Protein AF-A0A371IZS8-F1 (afdb_monomer)

pLDDT: mean 80.66, std 19.25, range [39.91, 97.0]

Solvent-accessible surface area (backbone atoms only — not comparable to full-atom values): 4767 Å² total; per-residue (Å²): 135,82,62,74,71,58,57,56,51,50,54,52,38,53,54,50,53,76,40,58,74,33,42,31,43,37,36,39,77,88,44,95,64,74,44,50,26,29,28,76,43,70,51,95,60,30,37,31,30,44,21,62,75,80,65,89,68,85,70,96,66,95,63,70,46,76,46,81,41,48,54,91,45,51,74,48,78,44,82,108

Nearest PDB structures (foldseek):
  9bxa-assembly1_G  TM=8.077E-01  e=1.784E-03  Bacillus sp. (in: firmicutes)
  3fb9-assembly1_A  TM=7.011E-01  e=1.733E-02  Streptococcus pneumoniae TIGR4
  6ahd-assembly1_x  TM=6.937E-01  e=1.959E-02  Homo sapiens
  2rm4-assembly1_A  TM=7.029E-01  e=1.843E-02  Drosophila melanogaster
  2qea-assembly1_B  TM=5.481E-01  e=3.022E+00  Jannaschia sp. CCS1

Structure (mmCIF, N/CA/C/O backbone):
data_AF-A0A371IZS8-F1
#
_entry.id   AF-A0A371IZS8-F1
#
loop_
_atom_site.group_PDB
_atom_site.id
_atom_site.type_symbol
_atom_site.label_atom_id
_atom_site.label_alt_id
_atom_site.label_comp_id
_atom_site.label_asym_id
_atom_site.label_entity_id
_atom_site.label_seq_id
_atom_site.pdbx_PDB_ins_code
_atom_site.Cartn_x
_atom_site.Cartn_y
_atom_site.Cartn_z
_atom_site.occupancy
_atom_site.B_iso_or_equiv
_atom_site.auth_seq_id
_atom_site.auth_comp_id
_atom_site.auth_asym_id
_atom_site.auth_atom_id
_atom_site.pdbx_PDB_model_num
ATOM 1 N N . MET A 1 1 ? -17.338 -6.675 21.824 1.00 39.91 1 MET A N 1
ATOM 2 C CA . MET A 1 1 ? -15.951 -6.192 21.984 1.00 39.91 1 MET A CA 1
ATOM 3 C C . MET A 1 1 ? -15.200 -6.626 20.739 1.00 39.91 1 MET A C 1
ATOM 5 O O . MET A 1 1 ? -15.067 -7.823 20.551 1.00 39.91 1 MET A O 1
ATOM 9 N N . LEU A 1 2 ? -14.847 -5.701 19.841 1.00 45.56 2 LEU A N 1
ATOM 10 C CA . LEU A 1 2 ? -13.943 -6.009 18.726 1.00 45.56 2 LEU A CA 1
ATOM 11 C C . LEU A 1 2 ? -12.508 -5.960 19.260 1.00 45.56 2 LEU A C 1
ATOM 13 O O . LEU A 1 2 ? -12.143 -4.991 19.925 1.00 45.56 2 LEU A O 1
ATOM 17 N N . ASP A 1 3 ? -11.729 -7.008 19.005 1.00 47.94 3 ASP A N 1
ATOM 18 C CA . ASP A 1 3 ? -10.341 -7.122 19.457 1.00 47.94 3 ASP A CA 1
ATOM 19 C C . ASP A 1 3 ? -9.472 -5.987 18.890 1.00 47.94 3 ASP A C 1
ATOM 21 O O . ASP A 1 3 ? -9.547 -5.661 17.703 1.00 47.94 3 ASP A O 1
ATOM 25 N N . SER A 1 4 ? -8.597 -5.410 19.721 1.00 51.84 4 SER A N 1
ATOM 26 C CA . SER A 1 4 ? -7.754 -4.240 19.397 1.00 51.84 4 SER A CA 1
ATOM 27 C C . SER A 1 4 ? -6.850 -4.407 18.162 1.00 51.84 4 SER A C 1
ATOM 29 O O . SER A 1 4 ? -6.406 -3.418 17.573 1.00 51.84 4 SER A O 1
ATOM 31 N N . LYS A 1 5 ? -6.618 -5.650 17.715 1.00 50.47 5 LYS A N 1
ATOM 32 C CA . LYS A 1 5 ? -5.920 -5.970 16.457 1.00 50.47 5 LYS A CA 1
ATOM 33 C C . LYS A 1 5 ? -6.686 -5.522 15.207 1.00 50.47 5 LYS A C 1
ATOM 35 O O . LYS A 1 5 ? -6.061 -5.148 14.219 1.00 50.47 5 LYS A O 1
ATOM 40 N N . TYR A 1 6 ? -8.019 -5.537 15.231 1.00 48.59 6 TYR A N 1
ATOM 41 C CA . TYR A 1 6 ? -8.824 -5.096 14.085 1.00 48.59 6 TYR A CA 1
ATOM 42 C C . TYR A 1 6 ? -8.834 -3.573 13.949 1.00 48.59 6 TYR A C 1
ATOM 44 O O . TYR A 1 6 ? -8.856 -3.053 12.834 1.00 48.59 6 TYR A O 1
ATOM 52 N N . GLN A 1 7 ? -8.753 -2.861 15.073 1.00 50.84 7 GLN A N 1
ATOM 53 C CA . GLN A 1 7 ? -8.793 -1.402 15.108 1.00 50.84 7 GLN A CA 1
ATOM 54 C C . GLN A 1 7 ? -7.546 -0.779 14.461 1.00 50.84 7 GLN A C 1
ATOM 56 O O . GLN A 1 7 ? -7.664 0.102 13.615 1.00 50.84 7 GLN A O 1
ATOM 61 N N . THR A 1 8 ? -6.368 -1.336 14.749 1.00 58.41 8 THR A N 1
ATOM 62 C CA . THR A 1 8 ? -5.091 -0.927 14.137 1.00 58.41 8 THR A CA 1
ATOM 63 C C . THR A 1 8 ? -4.998 -1.281 12.650 1.00 58.41 8 THR A C 1
ATOM 65 O O . THR A 1 8 ? -4.451 -0.500 11.872 1.00 58.41 8 THR A O 1
ATOM 68 N N . SER A 1 9 ? -5.576 -2.412 12.219 1.00 64.19 9 SER A N 1
ATOM 69 C CA . SER A 1 9 ? -5.623 -2.766 10.789 1.00 64.19 9 SER A CA 1
ATOM 70 C C . SER A 1 9 ? -6.441 -1.765 9.966 1.00 64.19 9 SER A C 1
ATOM 72 O 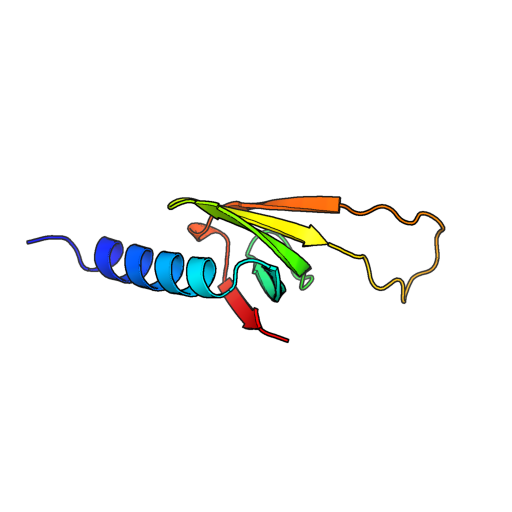O . SER A 1 9 ? -6.065 -1.438 8.841 1.00 64.19 9 SER A O 1
ATOM 74 N N . ASN A 1 10 ? -7.516 -1.228 10.553 1.00 79.50 10 ASN A N 1
ATOM 75 C CA . ASN A 1 10 ? -8.400 -0.286 9.881 1.00 79.50 10 ASN A CA 1
ATOM 76 C C . ASN A 1 10 ? -7.761 1.107 9.768 1.00 79.50 10 ASN A C 1
ATOM 78 O O . ASN A 1 10 ? -7.817 1.731 8.715 1.00 79.50 10 ASN A O 1
ATOM 82 N N . GLU A 1 11 ? -7.084 1.571 10.822 1.00 88.69 11 GLU A N 1
ATOM 83 C CA . GLU A 1 11 ? -6.354 2.848 10.803 1.00 88.69 11 GLU A CA 1
ATOM 84 C C . GLU A 1 11 ? -5.210 2.841 9.784 1.00 88.69 11 GLU A C 1
ATOM 86 O O . GLU A 1 11 ? -5.032 3.809 9.042 1.00 88.69 11 GLU A O 1
ATOM 91 N N . PHE A 1 12 ? -4.457 1.739 9.703 1.00 91.06 12 PHE A N 1
ATOM 92 C CA . PHE A 1 12 ? -3.368 1.620 8.736 1.00 91.06 12 PHE A CA 1
ATOM 93 C C . PHE A 1 12 ? -3.879 1.541 7.292 1.00 91.06 12 PHE A C 1
ATOM 95 O O . PHE A 1 12 ? -3.325 2.193 6.405 1.00 91.06 12 PHE A O 1
ATOM 102 N N . TYR A 1 13 ? -4.964 0.800 7.058 1.00 93.44 13 TYR A N 1
ATOM 103 C CA . TYR A 1 13 ? -5.639 0.775 5.762 1.00 93.44 13 TYR A CA 1
ATOM 104 C C . TYR A 1 13 ? -6.122 2.172 5.341 1.00 93.44 13 TYR A C 1
ATOM 106 O O . TYR A 1 13 ? -5.811 2.614 4.233 1.00 93.44 13 TYR A O 1
ATOM 114 N N . GLU A 1 14 ? -6.815 2.903 6.219 1.00 95.00 14 GLU A N 1
ATOM 115 C CA . GLU A 1 14 ? -7.286 4.259 5.910 1.00 95.00 14 GLU A CA 1
ATOM 116 C C . GLU A 1 14 ? -6.121 5.231 5.673 1.00 95.00 14 GLU A C 1
ATOM 118 O O . GLU A 1 14 ? -6.176 6.043 4.745 1.00 95.00 14 GLU A O 1
ATOM 123 N N . PHE A 1 15 ? -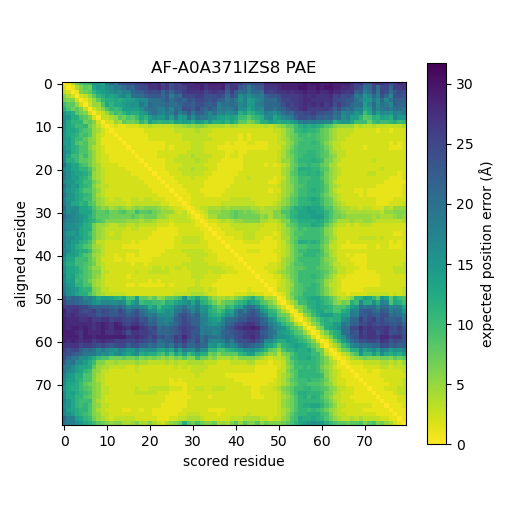5.028 5.110 6.434 1.00 94.75 15 PHE A N 1
ATOM 124 C CA . PHE A 1 15 ? -3.801 5.866 6.177 1.00 94.75 15 PHE A CA 1
ATOM 125 C C . PHE A 1 15 ? -3.276 5.618 4.757 1.00 94.75 15 PHE A C 1
ATOM 127 O O . PHE A 1 15 ? -3.037 6.579 4.021 1.00 94.75 15 PHE A O 1
ATOM 134 N N . LEU A 1 16 ? -3.129 4.354 4.347 1.00 95.75 16 LEU A N 1
ATOM 135 C CA . LEU A 1 16 ? -2.628 3.990 3.017 1.00 95.75 16 LEU A CA 1
ATOM 136 C C . LEU A 1 16 ? -3.564 4.459 1.908 1.00 95.75 16 LEU A C 1
ATOM 138 O O . LEU A 1 16 ? -3.103 4.974 0.888 1.00 95.75 16 LEU A O 1
ATOM 142 N N . ARG A 1 17 ? -4.876 4.354 2.129 1.00 95.62 17 ARG A N 1
ATOM 143 C CA . ARG A 1 17 ? -5.898 4.826 1.193 1.00 95.62 17 ARG A CA 1
ATOM 144 C C . ARG A 1 17 ? -5.786 6.331 0.939 1.00 95.62 17 ARG A C 1
ATOM 146 O O . ARG A 1 17 ? -5.918 6.763 -0.204 1.00 95.62 17 ARG A O 1
ATOM 153 N N . GLN A 1 18 ? -5.467 7.125 1.962 1.00 96.75 18 GLN A N 1
ATOM 154 C CA . GLN A 1 18 ? -5.192 8.565 1.820 1.00 96.75 18 GLN A CA 1
ATOM 155 C C . GLN A 1 18 ? -3.877 8.872 1.079 1.00 96.75 18 GLN A C 1
ATOM 157 O O . GLN A 1 18 ? -3.689 9.994 0.598 1.00 96.75 18 GLN A O 1
ATOM 162 N N . GLN A 1 19 ? -2.964 7.901 0.984 1.00 95.75 19 GLN A N 1
ATOM 163 C CA . GLN A 1 19 ? -1.701 8.029 0.250 1.00 95.75 19 GLN A CA 1
ATOM 164 C C . GLN A 1 19 ? -1.757 7.422 -1.162 1.00 95.75 19 GLN A C 1
ATOM 166 O O . GLN A 1 19 ? -0.722 7.333 -1.824 1.00 95.75 19 GLN A O 1
ATOM 171 N N . LEU A 1 20 ? -2.938 7.028 -1.654 1.00 95.81 20 LEU A N 1
ATOM 172 C CA . LEU A 1 20 ? -3.101 6.557 -3.028 1.00 95.81 20 LEU A CA 1
ATOM 173 C C . LEU A 1 20 ? -2.541 7.592 -4.017 1.00 95.81 20 LEU A C 1
ATOM 175 O O . LE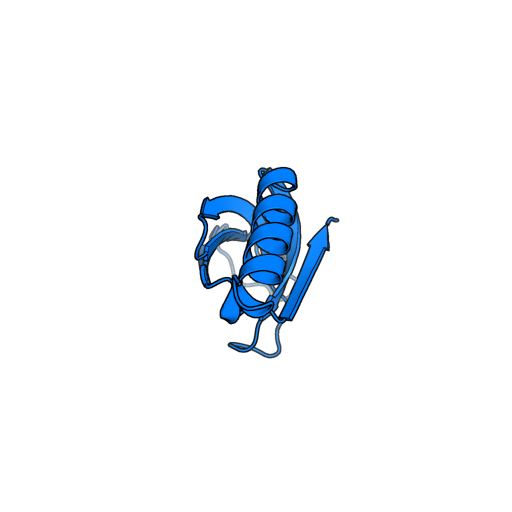U A 1 20 ? -2.763 8.795 -3.878 1.00 95.81 20 LEU A O 1
ATOM 179 N N . ASN A 1 21 ? -1.821 7.114 -5.029 1.00 94.25 21 ASN A N 1
ATOM 180 C CA . ASN A 1 21 ? -1.094 7.907 -6.015 1.00 94.25 21 ASN A CA 1
ATOM 181 C C . ASN A 1 21 ? 0.078 8.749 -5.483 1.00 94.25 21 ASN A C 1
ATOM 183 O O . ASN A 1 21 ? 0.611 9.564 -6.241 1.00 94.25 21 ASN A O 1
ATOM 187 N N . LYS A 1 22 ? 0.527 8.553 -4.241 1.00 94.06 22 LYS A N 1
ATOM 188 C CA . LYS A 1 22 ? 1.747 9.193 -3.729 1.00 94.06 22 LYS A CA 1
ATOM 189 C C . LYS A 1 22 ? 2.949 8.263 -3.827 1.00 94.06 22 LYS A C 1
ATOM 191 O O . LYS A 1 22 ? 2.797 7.039 -3.789 1.00 94.06 22 LYS A O 1
ATOM 196 N N . PHE A 1 23 ? 4.132 8.859 -3.960 1.00 92.88 23 PHE A N 1
ATOM 197 C CA . PHE A 1 23 ? 5.394 8.139 -3.840 1.00 92.88 23 PHE A CA 1
ATOM 198 C C . PHE A 1 23 ? 5.688 7.847 -2.372 1.00 92.88 23 PHE A C 1
ATOM 200 O O . PHE A 1 23 ? 5.453 8.673 -1.488 1.00 92.88 23 PHE A O 1
ATOM 207 N N . VAL A 1 24 ? 6.164 6.634 -2.120 1.00 93.38 24 VAL A N 1
ATOM 208 C CA . VAL A 1 24 ? 6.414 6.129 -0.779 1.00 93.38 24 VAL A CA 1
ATOM 209 C C . VAL A 1 24 ? 7.695 5.311 -0.718 1.00 93.38 24 VAL A C 1
ATOM 211 O O . VAL A 1 24 ? 8.095 4.646 -1.675 1.00 93.38 24 VAL A O 1
ATOM 214 N N . GLU A 1 25 ? 8.290 5.341 0.464 1.00 93.06 25 GLU A N 1
ATOM 215 C CA . GLU A 1 25 ? 9.265 4.382 0.953 1.00 93.06 25 GLU A CA 1
ATOM 216 C C . GLU A 1 25 ? 8.535 3.288 1.741 1.00 93.06 25 GLU A C 1
ATOM 218 O O . GLU A 1 25 ? 7.783 3.597 2.673 1.00 93.06 25 GLU A O 1
ATOM 223 N N . VAL A 1 26 ? 8.777 2.017 1.416 1.00 92.69 26 VAL A N 1
ATOM 224 C CA . VAL A 1 26 ? 8.174 0.870 2.105 1.00 92.69 26 VAL A CA 1
ATOM 225 C C . VAL A 1 26 ? 9.234 -0.122 2.555 1.00 92.69 26 VAL A C 1
ATOM 227 O O . VAL A 1 26 ? 10.041 -0.614 1.768 1.00 92.69 26 VAL A O 1
ATOM 230 N N . LYS A 1 27 ? 9.196 -0.456 3.847 1.00 93.75 27 LYS A N 1
ATOM 231 C CA . LYS A 1 27 ? 10.016 -1.516 4.444 1.00 93.75 27 LYS A CA 1
ATOM 232 C C . LYS A 1 27 ? 9.143 -2.727 4.714 1.00 93.75 27 LYS A C 1
ATOM 234 O O . LYS A 1 27 ? 8.052 -2.586 5.268 1.00 93.75 27 LYS A O 1
ATOM 239 N N . THR A 1 28 ? 9.622 -3.906 4.337 1.00 92.69 28 THR A N 1
ATOM 240 C CA . THR A 1 28 ? 8.869 -5.163 4.447 1.00 92.69 28 THR A CA 1
ATOM 241 C C . THR A 1 28 ? 9.694 -6.225 5.162 1.00 92.69 28 THR A C 1
ATOM 243 O O . THR A 1 28 ? 10.912 -6.107 5.255 1.00 92.69 28 THR A O 1
ATOM 246 N N . TYR A 1 29 ? 9.043 -7.283 5.642 1.00 93.06 29 TYR A N 1
ATOM 247 C CA . TYR A 1 29 ? 9.739 -8.453 6.188 1.00 93.06 29 TYR A CA 1
ATOM 248 C C . TYR A 1 29 ? 10.321 -9.386 5.110 1.00 93.06 29 TYR A C 1
ATOM 250 O O . TYR A 1 29 ? 11.075 -10.295 5.446 1.00 93.06 29 TYR A O 1
ATOM 258 N N . PHE A 1 30 ? 9.985 -9.193 3.827 1.00 85.50 30 PHE A N 1
ATOM 259 C CA . PHE A 1 30 ? 10.439 -10.072 2.741 1.00 85.50 30 PHE A CA 1
ATOM 260 C C . PHE A 1 30 ? 11.899 -9.848 2.349 1.00 85.50 30 PHE A C 1
ATOM 262 O O . PHE A 1 30 ? 12.555 -10.757 1.846 1.00 85.50 30 PHE A O 1
ATOM 269 N N . THR A 1 31 ? 12.404 -8.632 2.542 1.00 81.50 31 THR A N 1
ATOM 270 C CA . THR A 1 31 ? 13.749 -8.235 2.134 1.00 81.50 31 THR A CA 1
ATOM 271 C C . THR A 1 31 ? 14.284 -7.154 3.064 1.00 81.50 31 THR A C 1
ATOM 273 O O . THR A 1 31 ? 13.526 -6.357 3.612 1.00 81.50 31 THR A O 1
ATOM 276 N N . SER A 1 32 ? 15.605 -7.108 3.229 1.00 82.50 32 SER A N 1
ATOM 277 C CA . SER A 1 32 ? 16.292 -6.010 3.918 1.00 82.50 32 SER A CA 1
ATOM 278 C C . SER A 1 32 ? 16.372 -4.733 3.075 1.00 82.50 32 SER A C 1
ATOM 280 O O . SER A 1 32 ? 16.782 -3.690 3.585 1.00 82.50 32 SER A O 1
ATOM 282 N N . ILE A 1 33 ? 16.001 -4.806 1.794 1.00 83.88 33 ILE A N 1
ATOM 283 C CA . ILE A 1 33 ? 16.017 -3.680 0.863 1.00 83.88 33 ILE A CA 1
ATOM 284 C C . ILE A 1 33 ? 14.716 -2.891 0.993 1.00 83.88 33 ILE A C 1
ATOM 286 O O . ILE A 1 33 ? 13.617 -3.444 0.987 1.00 83.88 33 ILE A O 1
ATOM 290 N N . THR A 1 34 ? 14.852 -1.574 1.074 1.00 87.94 34 THR A N 1
ATOM 291 C CA . THR A 1 34 ? 13.723 -0.653 1.048 1.00 87.94 34 THR A CA 1
ATOM 292 C C . THR A 1 34 ? 13.138 -0.552 -0.362 1.00 87.94 34 THR A C 1
ATOM 294 O O . THR A 1 34 ? 13.873 -0.350 -1.327 1.00 87.94 34 THR A O 1
ATOM 297 N N . LEU A 1 35 ? 11.815 -0.666 -0.478 1.00 88.25 35 LEU A N 1
ATOM 298 C CA . LEU A 1 35 ? 11.095 -0.488 -1.735 1.00 88.25 35 LEU A CA 1
ATOM 299 C C . LEU A 1 35 ? 10.684 0.973 -1.905 1.00 88.25 35 LEU A C 1
ATOM 301 O O . LEU A 1 35 ? 10.150 1.583 -0.980 1.00 88.25 35 LEU A O 1
ATOM 305 N N . TYR A 1 36 ? 10.878 1.502 -3.109 1.00 89.19 36 TYR A N 1
ATOM 306 C CA . TYR A 1 36 ? 10.449 2.842 -3.492 1.00 89.19 36 TYR A CA 1
ATOM 307 C C . TYR A 1 36 ? 9.484 2.754 -4.668 1.00 89.19 36 TYR A C 1
ATOM 309 O O . TYR A 1 36 ? 9.710 2.002 -5.623 1.00 89.19 36 TYR A O 1
ATOM 317 N N . GLY A 1 37 ? 8.392 3.511 -4.602 1.00 90.12 37 GLY A N 1
ATOM 318 C CA . GLY A 1 37 ? 7.435 3.564 -5.699 1.00 90.12 37 GLY A CA 1
ATOM 319 C C . GLY A 1 37 ? 6.145 4.286 -5.357 1.00 90.12 37 GLY A C 1
ATOM 320 O O . GLY A 1 37 ? 5.973 4.813 -4.260 1.00 90.12 37 GLY A O 1
ATOM 321 N N . LYS A 1 38 ? 5.227 4.309 -6.319 1.00 93.88 38 LYS A N 1
ATOM 322 C CA . LYS A 1 38 ? 3.917 4.943 -6.195 1.00 93.88 38 LYS A CA 1
ATOM 323 C C . LYS A 1 38 ? 2.874 3.923 -5.754 1.00 93.88 38 LYS A C 1
ATOM 325 O O . LYS A 1 38 ? 2.776 2.854 -6.354 1.00 93.88 38 LYS A O 1
ATOM 330 N N . ILE A 1 39 ? 2.052 4.257 -4.761 1.00 95.25 39 ILE A N 1
ATOM 331 C CA . ILE A 1 39 ? 0.888 3.427 -4.415 1.00 95.25 39 ILE A CA 1
ATOM 332 C C . ILE A 1 39 ? -0.143 3.562 -5.537 1.00 95.25 39 ILE A C 1
ATOM 334 O O . ILE A 1 39 ? -0.678 4.651 -5.753 1.00 95.25 39 ILE A O 1
ATOM 338 N N . VAL A 1 40 ? -0.422 2.470 -6.245 1.00 95.94 40 VAL A N 1
ATOM 339 C CA . VAL A 1 40 ? -1.390 2.445 -7.358 1.00 95.94 40 VAL A CA 1
ATOM 340 C C . VAL A 1 40 ? -2.694 1.745 -6.992 1.00 95.94 40 VAL A C 1
ATOM 342 O O . VAL A 1 40 ? -3.713 1.984 -7.630 1.00 95.94 40 VAL A O 1
ATOM 345 N N . GLU A 1 41 ? -2.685 0.939 -5.931 1.00 97.00 41 GLU A N 1
ATOM 346 C CA . GLU A 1 41 ? -3.866 0.248 -5.422 1.00 97.00 41 GLU A CA 1
ATOM 347 C C . GLU A 1 41 ? -3.762 0.047 -3.909 1.00 97.00 41 GLU A C 1
ATOM 349 O O . GLU A 1 41 ? -2.677 -0.208 -3.381 1.00 97.00 41 GLU A O 1
ATOM 354 N N . VAL A 1 42 ? -4.900 0.141 -3.219 1.00 96.44 42 VAL A N 1
ATOM 355 C CA . VAL A 1 42 ? -5.031 -0.146 -1.788 1.00 96.44 42 VAL A CA 1
ATOM 356 C C . VAL A 1 42 ? -6.301 -0.958 -1.574 1.00 96.44 42 VAL A C 1
ATOM 358 O O . VAL A 1 42 ? -7.387 -0.539 -1.975 1.00 96.44 42 VAL A O 1
ATOM 361 N N . THR A 1 43 ? -6.167 -2.094 -0.903 1.00 95.25 43 THR A N 1
ATOM 362 C CA . THR A 1 43 ? -7.275 -2.933 -0.448 1.00 95.25 43 THR A CA 1
ATOM 363 C C . THR A 1 43 ? -7.202 -3.091 1.074 1.00 95.25 43 THR A C 1
ATOM 365 O O . THR A 1 43 ? -6.161 -2.805 1.671 1.00 95.25 43 THR A O 1
ATOM 368 N N . PRO A 1 44 ? -8.257 -3.601 1.732 1.00 93.38 44 PRO A N 1
ATOM 369 C CA . PRO A 1 44 ? -8.208 -3.886 3.167 1.00 93.38 44 PRO A CA 1
ATOM 370 C C . PRO A 1 44 ? -7.125 -4.895 3.589 1.00 93.38 44 PRO A C 1
ATOM 372 O O . PRO A 1 44 ? -6.857 -5.030 4.779 1.00 93.38 44 PRO A O 1
ATOM 375 N N . LEU A 1 45 ? -6.523 -5.632 2.645 1.00 93.69 45 LEU A N 1
ATOM 376 C CA . LEU A 1 45 ? -5.553 -6.697 2.927 1.00 93.69 45 LEU A CA 1
ATOM 377 C C . LEU A 1 45 ? -4.173 -6.460 2.307 1.00 93.69 45 LEU A C 1
ATOM 379 O O . LEU A 1 45 ? -3.211 -7.126 2.700 1.00 93.69 45 LEU A O 1
ATOM 383 N N . SER A 1 46 ? -4.042 -5.526 1.368 1.00 95.44 46 SER A N 1
ATOM 384 C CA . SER A 1 46 ? -2.804 -5.324 0.613 1.00 95.44 46 SER A CA 1
ATOM 385 C C . SER A 1 46 ? -2.702 -3.949 -0.040 1.00 95.44 46 SER A C 1
ATOM 387 O O . SER A 1 46 ? -3.686 -3.221 -0.164 1.00 95.44 46 SER A O 1
ATOM 389 N N . ILE A 1 47 ? -1.497 -3.621 -0.501 1.00 95.88 47 ILE A N 1
ATOM 390 C CA . ILE A 1 47 ? -1.239 -2.519 -1.431 1.00 95.88 47 ILE A CA 1
ATOM 391 C C . ILE A 1 47 ? -0.490 -3.023 -2.658 1.00 95.88 47 ILE A C 1
ATOM 393 O O . ILE A 1 47 ? 0.297 -3.967 -2.567 1.00 95.88 47 ILE A O 1
ATOM 397 N N . THR A 1 48 ? -0.680 -2.335 -3.779 1.00 95.56 48 THR A N 1
ATOM 398 C CA . THR A 1 48 ? 0.163 -2.490 -4.965 1.00 95.56 48 THR A CA 1
ATOM 399 C C . THR A 1 48 ? 1.016 -1.239 -5.128 1.00 95.56 48 THR A C 1
ATOM 401 O O . THR A 1 48 ? 0.494 -0.120 -5.189 1.00 95.56 48 THR A O 1
ATOM 404 N N . ILE A 1 49 ? 2.333 -1.424 -5.198 1.00 92.94 49 ILE A N 1
ATOM 405 C CA . ILE A 1 49 ? 3.306 -0.356 -5.434 1.00 92.94 49 ILE A CA 1
ATO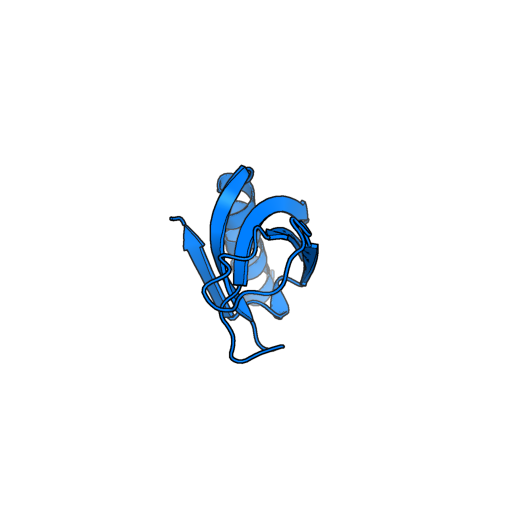M 406 C C . ILE A 1 49 ? 3.880 -0.520 -6.831 1.00 92.94 49 ILE A C 1
ATOM 408 O O . ILE A 1 49 ? 4.482 -1.543 -7.142 1.00 92.94 49 ILE A O 1
ATOM 412 N N . SER A 1 50 ? 3.729 0.511 -7.650 1.00 91.44 50 SER A N 1
ATOM 413 C CA . SER A 1 50 ? 4.410 0.626 -8.932 1.00 91.44 50 SER A CA 1
ATOM 414 C C . SER A 1 50 ? 5.786 1.234 -8.687 1.00 91.44 50 SER A C 1
ATOM 416 O O . SER A 1 50 ? 5.909 2.414 -8.341 1.00 91.44 50 SER A O 1
ATOM 418 N N . SER A 1 51 ? 6.816 0.398 -8.753 1.00 78.25 51 SER A N 1
ATOM 419 C CA . SER A 1 51 ? 8.192 0.800 -8.500 1.00 78.25 51 SER A CA 1
ATOM 420 C C . SER A 1 51 ? 8.839 1.312 -9.770 1.00 78.25 51 SER A C 1
ATOM 422 O O . SER A 1 51 ? 8.812 0.660 -10.813 1.00 78.25 51 SER A O 1
ATOM 424 N N . ILE A 1 52 ? 9.460 2.477 -9.637 1.00 65.25 52 ILE A N 1
ATOM 425 C CA . ILE A 1 52 ? 10.450 2.964 -10.580 1.00 65.25 52 ILE A CA 1
ATOM 426 C C . ILE A 1 52 ? 11.777 2.646 -9.904 1.00 65.25 52 ILE A C 1
ATOM 428 O O . ILE A 1 52 ? 12.085 3.218 -8.858 1.00 65.25 52 ILE A O 1
ATOM 432 N N . TYR A 1 53 ? 12.504 1.662 -10.425 1.00 58.19 53 TYR A N 1
ATOM 433 C CA . TYR A 1 53 ? 13.809 1.307 -9.883 1.00 58.19 53 TYR A CA 1
ATOM 434 C C . TYR A 1 53 ? 14.744 2.507 -10.097 1.00 58.19 53 TYR A C 1
ATOM 436 O O . TYR A 1 53 ? 15.064 2.832 -11.238 1.00 58.19 53 TYR A O 1
ATOM 444 N N . ASP A 1 54 ? 15.162 3.187 -9.026 1.00 49.94 54 ASP A N 1
ATOM 445 C CA . ASP A 1 54 ? 16.190 4.224 -9.129 1.00 49.94 54 ASP A CA 1
ATOM 446 C C . ASP A 1 54 ? 17.539 3.517 -9.305 1.00 49.94 54 ASP A C 1
ATOM 448 O O . ASP A 1 54 ? 18.101 2.906 -8.388 1.00 49.94 54 ASP A O 1
ATOM 452 N N . SER A 1 55 ? 17.979 3.441 -10.558 1.00 42.88 55 SER A N 1
ATOM 453 C CA . SER A 1 55 ? 19.107 2.626 -10.979 1.00 42.88 55 SER A CA 1
ATOM 454 C C . SER A 1 55 ? 20.439 3.279 -10.591 1.00 42.88 55 SER A C 1
ATOM 456 O O . SER A 1 55 ? 21.197 3.721 -11.454 1.00 42.88 55 SER A O 1
ATOM 458 N N . GLU A 1 56 ? 20.808 3.260 -9.310 1.00 46.16 56 GLU A N 1
ATOM 459 C CA . GLU A 1 56 ? 22.225 3.430 -8.942 1.00 46.16 56 GLU A CA 1
ATOM 460 C C . GLU A 1 56 ? 23.067 2.192 -9.316 1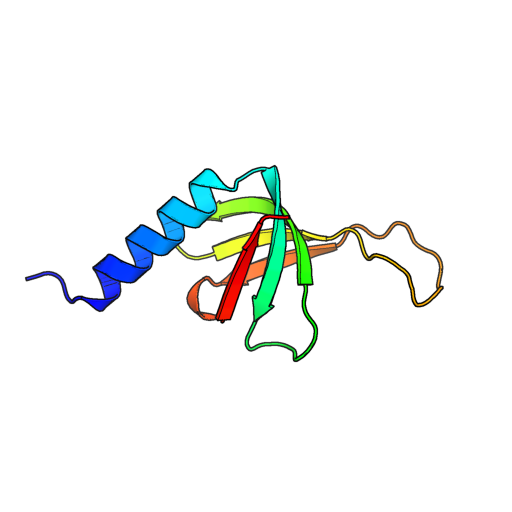.00 46.16 56 GLU A C 1
ATOM 462 O O . GLU A 1 56 ? 24.298 2.224 -9.312 1.00 46.16 56 GLU A O 1
ATOM 467 N N . LYS A 1 57 ? 22.423 1.094 -9.735 1.00 46.56 57 LYS A N 1
ATOM 468 C CA . LYS A 1 57 ? 23.080 -0.069 -10.344 1.00 46.56 57 LYS A CA 1
ATOM 469 C C . LYS A 1 57 ? 22.549 -0.293 -11.754 1.00 46.56 57 LYS A C 1
ATOM 471 O O . LYS A 1 57 ? 21.579 -1.007 -11.969 1.00 46.56 57 LYS A O 1
ATOM 476 N N . LYS A 1 58 ? 23.222 0.354 -12.707 1.00 48.09 58 LYS A N 1
ATOM 477 C CA . LYS A 1 58 ? 23.108 0.160 -14.159 1.00 48.09 58 LYS A CA 1
ATOM 478 C C . LYS A 1 58 ? 22.893 -1.310 -14.536 1.00 48.09 58 LYS A C 1
ATOM 480 O O . LYS A 1 58 ? 23.823 -2.108 -14.437 1.00 48.09 58 LYS A O 1
ATOM 485 N N . SER A 1 59 ? 21.723 -1.621 -15.080 1.00 42.03 59 SER A N 1
ATOM 486 C CA . SER A 1 59 ? 21.560 -2.478 -16.258 1.00 42.03 59 SER A CA 1
ATOM 487 C C . SER A 1 59 ? 20.188 -2.190 -16.859 1.00 42.03 59 SER A C 1
ATOM 489 O O . SER A 1 59 ? 19.183 -2.201 -16.166 1.00 42.03 59 SER A O 1
ATOM 491 N N . HIS A 1 60 ? 20.208 -1.827 -18.134 1.00 43.16 60 HIS A N 1
ATOM 492 C CA . HIS A 1 60 ? 19.093 -1.349 -18.934 1.00 43.16 60 HIS A CA 1
ATOM 493 C C . HIS A 1 60 ? 17.833 -2.217 -18.865 1.00 43.16 60 HIS A C 1
ATOM 495 O O . HIS A 1 60 ? 17.774 -3.258 -19.513 1.00 43.16 60 HIS A O 1
ATOM 501 N N . SER A 1 61 ? 16.802 -1.685 -18.218 1.00 43.59 61 SER A N 1
ATOM 502 C CA . SER A 1 61 ? 15.439 -1.640 -18.741 1.00 43.59 61 SER A CA 1
ATOM 503 C C . SER A 1 61 ? 14.625 -0.653 -17.898 1.00 43.59 61 SER A C 1
ATOM 505 O O . SER A 1 61 ? 14.763 -0.615 -16.678 1.00 43.59 61 SER A O 1
ATOM 507 N N . ASP A 1 62 ? 13.785 0.168 -18.535 1.00 50.59 62 ASP A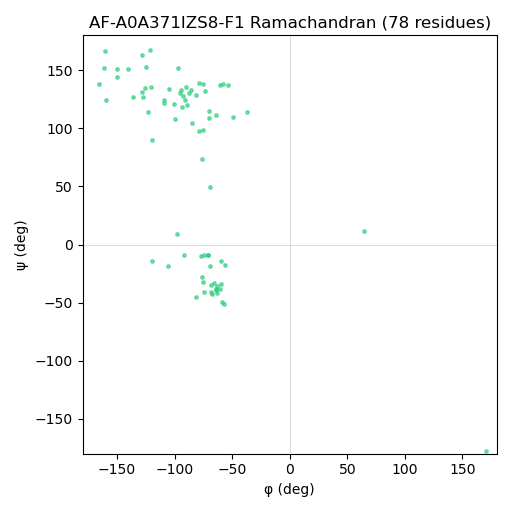 N 1
ATOM 508 C CA . ASP A 1 62 ? 12.728 0.950 -17.870 1.00 50.59 62 ASP A CA 1
ATOM 509 C C . ASP A 1 62 ? 11.629 -0.004 -17.352 1.00 50.59 62 ASP A C 1
ATOM 511 O O . ASP A 1 62 ? 10.441 0.136 -17.654 1.00 50.59 62 ASP A O 1
ATOM 515 N N . GLU A 1 63 ? 12.020 -1.062 -16.642 1.00 55.66 63 GLU A N 1
ATOM 516 C CA . GLU A 1 63 ? 11.102 -2.057 -16.116 1.00 55.66 63 GLU A CA 1
ATOM 517 C C . GLU A 1 63 ? 10.440 -1.495 -14.863 1.00 55.66 63 GLU A C 1
ATOM 519 O O . GLU A 1 63 ? 10.969 -1.497 -13.751 1.00 55.66 63 GLU A O 1
ATOM 524 N N . CYS A 1 64 ? 9.240 -0.966 -15.080 1.00 64.38 64 CYS A N 1
ATOM 525 C CA . CYS A 1 64 ? 8.303 -0.667 -14.019 1.00 64.38 64 CYS A CA 1
ATOM 526 C C . CYS A 1 64 ? 7.782 -1.990 -13.445 1.00 64.38 64 CYS A C 1
ATOM 528 O O . CYS A 1 64 ? 7.018 -2.707 -14.099 1.00 64.38 64 CYS A O 1
ATOM 530 N N . PHE A 1 65 ? 8.196 -2.321 -12.223 1.00 82.50 65 PHE A N 1
ATOM 531 C CA . PHE A 1 65 ? 7.713 -3.505 -11.520 1.00 82.50 65 PHE A CA 1
ATOM 532 C C . PHE A 1 65 ? 6.563 -3.133 -10.593 1.00 82.50 65 PHE A C 1
ATOM 534 O O . PHE A 1 65 ? 6.675 -2.219 -9.777 1.00 82.50 65 PHE A O 1
ATOM 541 N N . ASN A 1 66 ? 5.465 -3.882 -10.676 1.00 89.38 66 ASN A N 1
ATOM 542 C CA . ASN A 1 66 ? 4.372 -3.772 -9.719 1.00 89.38 66 ASN A CA 1
ATOM 543 C C . ASN A 1 66 ? 4.568 -4.803 -8.605 1.00 89.38 66 ASN A C 1
ATOM 545 O O . ASN A 1 66 ? 4.554 -6.009 -8.851 1.00 89.38 66 ASN A O 1
ATOM 549 N N . TYR A 1 67 ? 4.726 -4.323 -7.375 1.00 90.56 67 TYR A N 1
ATOM 550 C CA . TYR A 1 67 ? 4.856 -5.148 -6.181 1.00 90.56 67 TYR A CA 1
ATOM 551 C C . TYR A 1 67 ? 3.535 -5.206 -5.431 1.00 90.56 67 TYR A C 1
ATOM 553 O O . TYR A 1 67 ? 3.030 -4.185 -4.967 1.00 90.56 67 TYR A O 1
ATOM 561 N N . TYR A 1 68 ? 3.012 -6.416 -5.268 1.00 93.62 68 TYR A N 1
ATOM 562 C CA . TYR A 1 68 ? 1.873 -6.690 -4.404 1.00 93.62 68 TYR A CA 1
ATOM 563 C C . TYR A 1 68 ? 2.357 -7.003 -2.984 1.00 93.62 68 TYR A C 1
ATOM 565 O O . TYR A 1 68 ? 3.101 -7.964 -2.777 1.00 93.62 68 TYR A O 1
ATOM 573 N N . LEU A 1 69 ? 1.933 -6.205 -2.004 1.00 93.69 69 LEU A N 1
ATOM 574 C CA . LEU A 1 69 ? 2.370 -6.304 -0.613 1.00 93.69 69 LEU A CA 1
ATOM 575 C C . LEU A 1 69 ? 1.170 -6.496 0.325 1.00 93.69 69 LEU A C 1
ATOM 577 O O . LEU A 1 69 ? 0.367 -5.574 0.487 1.00 93.69 69 LEU A O 1
ATOM 581 N N . PRO A 1 70 ? 1.044 -7.656 0.993 1.00 95.31 70 PRO A N 1
ATOM 582 C CA . PRO A 1 70 ? 0.099 -7.838 2.093 1.00 95.31 70 PRO A CA 1
ATOM 583 C C . PRO A 1 70 ? 0.359 -6.835 3.227 1.00 95.31 70 PRO A C 1
ATOM 585 O O . PRO A 1 70 ? 1.515 -6.634 3.604 1.00 95.31 70 PRO A O 1
ATOM 588 N N . LEU A 1 71 ? -0.679 -6.240 3.827 1.00 94.12 71 LEU A N 1
ATOM 589 C CA . LEU A 1 71 ? -0.487 -5.213 4.871 1.00 94.12 71 LEU A CA 1
ATOM 590 C C . LEU A 1 71 ? 0.288 -5.737 6.084 1.00 94.12 71 LEU A C 1
ATOM 592 O O . LEU A 1 71 ? 1.096 -5.022 6.664 1.00 94.12 71 LEU A O 1
ATOM 596 N N . ASN A 1 72 ? 0.093 -7.009 6.430 1.00 92.38 72 ASN A N 1
ATOM 597 C CA . ASN A 1 72 ? 0.805 -7.669 7.525 1.00 92.38 72 ASN A CA 1
ATOM 598 C C . ASN A 1 72 ? 2.292 -7.947 7.233 1.00 92.38 72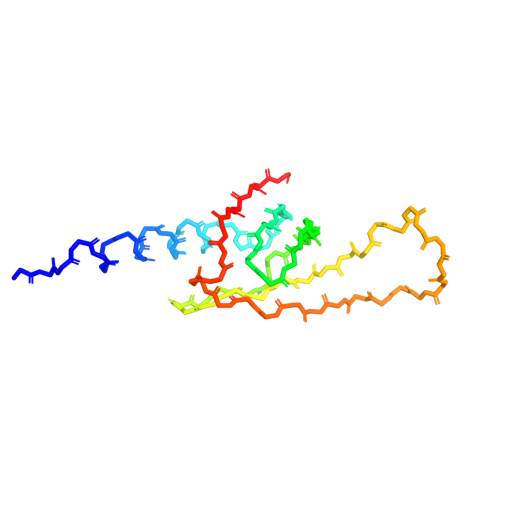 ASN A C 1
ATOM 600 O O . ASN A 1 72 ? 3.018 -8.353 8.136 1.00 92.38 72 ASN A O 1
ATOM 604 N N . SER A 1 73 ? 2.748 -7.753 5.993 1.00 93.25 73 SER A N 1
ATOM 605 C CA . SER A 1 73 ? 4.160 -7.881 5.610 1.00 93.25 73 SER A CA 1
ATOM 606 C C . SER A 1 73 ? 4.928 -6.559 5.697 1.00 93.25 73 SER A C 1
ATOM 608 O O . SER A 1 73 ? 6.155 -6.549 5.568 1.00 93.25 73 SER A O 1
ATOM 610 N N . ILE A 1 74 ? 4.215 -5.448 5.909 1.00 94.25 74 ILE A N 1
ATOM 611 C CA . ILE A 1 74 ? 4.767 -4.098 5.913 1.00 94.25 74 ILE A CA 1
ATOM 612 C C . ILE A 1 74 ? 5.194 -3.728 7.330 1.00 94.25 74 ILE A C 1
ATOM 614 O O . ILE A 1 74 ? 4.400 -3.746 8.266 1.00 94.25 74 ILE A O 1
ATOM 618 N N . ILE A 1 75 ? 6.461 -3.351 7.466 1.00 95.00 75 ILE A N 1
ATOM 619 C CA . ILE A 1 75 ? 7.039 -2.842 8.711 1.00 95.00 75 ILE A CA 1
ATOM 620 C C . ILE A 1 75 ? 6.698 -1.359 8.864 1.00 95.00 75 ILE A C 1
ATOM 622 O O . ILE A 1 75 ? 6.320 -0.906 9.941 1.00 95.00 75 ILE A O 1
ATOM 626 N N . SER A 1 76 ? 6.854 -0.585 7.787 1.00 94.19 76 SER A N 1
ATOM 627 C CA . SER A 1 76 ? 6.582 0.852 7.792 1.00 94.19 76 SER A CA 1
ATOM 628 C C . SER A 1 76 ? 6.391 1.404 6.386 1.00 94.19 76 SER A C 1
ATOM 630 O O . SER A 1 76 ? 7.028 0.927 5.444 1.00 94.19 76 SER A O 1
ATOM 632 N N . VAL A 1 77 ? 5.609 2.480 6.288 1.00 94.62 77 VAL A N 1
ATOM 633 C CA . VAL A 1 77 ? 5.457 3.300 5.080 1.00 94.62 77 VAL A CA 1
ATOM 6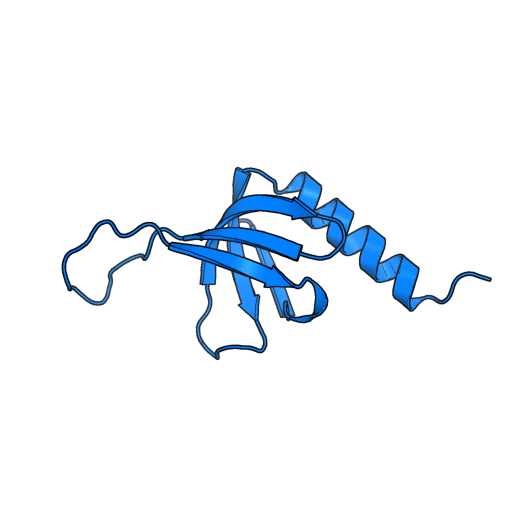34 C C . VAL A 1 77 ? 5.751 4.757 5.414 1.00 94.62 77 VAL A C 1
ATOM 636 O O . VAL A 1 77 ? 5.261 5.271 6.421 1.00 94.62 77 VAL A O 1
ATOM 639 N N . ARG A 1 78 ? 6.530 5.432 4.565 1.00 95.25 78 ARG A N 1
ATOM 640 C CA . ARG A 1 78 ? 6.801 6.873 4.650 1.00 95.25 78 ARG A CA 1
ATOM 641 C C . ARG A 1 78 ? 6.515 7.525 3.299 1.00 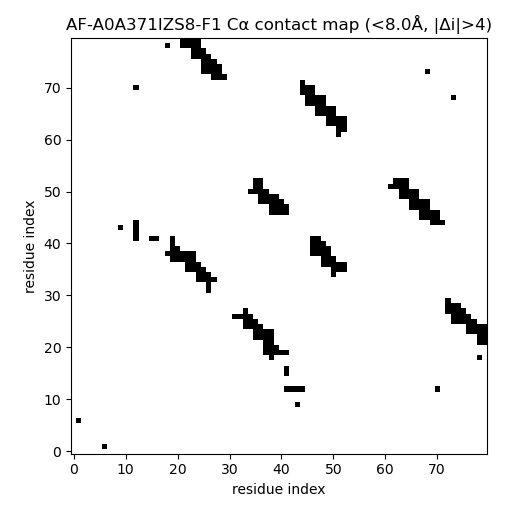95.25 78 ARG A C 1
ATOM 643 O O . ARG A 1 78 ? 6.983 7.039 2.280 1.00 95.25 78 ARG A O 1
ATOM 650 N N . VAL A 1 79 ? 5.762 8.621 3.304 1.00 92.81 79 VAL A N 1
ATOM 651 C CA . VAL A 1 79 ? 5.489 9.428 2.102 1.00 92.81 79 VAL A CA 1
ATOM 652 C C . VAL A 1 79 ? 6.695 10.318 1.797 1.00 92.81 79 VAL A C 1
ATOM 654 O O . VAL A 1 79 ? 7.284 10.861 2.736 1.00 92.81 79 VAL A O 1
ATOM 657 N N . ILE A 1 80 ? 7.049 10.439 0.515 1.00 86.31 80 ILE A N 1
ATOM 658 C CA . ILE A 1 80 ? 8.144 11.279 -0.002 1.00 86.31 80 ILE A CA 1
ATOM 659 C C . ILE A 1 80 ? 7.562 12.385 -0.883 1.00 86.31 80 ILE A C 1
ATOM 661 O O . ILE A 1 80 ? 6.595 12.092 -1.627 1.00 86.31 80 ILE A O 1
#

Radius of gyration: 13.82 Å; Cα contacts (8 Å, |Δi|>4): 130; chains: 1; bounding box: 39×21×41 Å

Organism: NCBI:txid2020949

Sequence (80 aa):
MLDSKYQTSNEFYEFLRQQLNKFVEVKTYFTSITLYGKIVEVTPLSITISSIYDSEKKSHSDECFNYYLPLNSIISVRVI

Mean predicted aligned error: 8.33 Å

Foldseek 3Di:
DPDPVVVVLVVVLVVVVVQAQFWKWWDFPVDPDIFTAHFPDGDSFWTKGFGQPPPPPDDDDSDGDIDIGTPVGTPDMDTD

Secondary structure (DSSP, 8-state):
---HHHHHHHHHHHHHHHTTT-EEEEEESS-SSPEEEEEEEE-SSEEEEEE----SS-------EEEEEEGGGEEEEEE-